Protein AF-A0A355GEU4-F1 (afdb_monomer_lite)

pLDDT: mean 86.84, std 12.73, range [41.16, 96.88]

Structure (mmCIF, N/CA/C/O backbone):
data_AF-A0A355GEU4-F1
#
_entry.id   AF-A0A355GEU4-F1
#
loop_
_atom_site.group_PDB
_atom_site.id
_atom_site.type_symbol
_atom_site.label_atom_id
_atom_site.label_alt_id
_atom_site.label_comp_id
_atom_site.label_asym_id
_atom_site.label_entity_id
_atom_site.label_seq_id
_atom_site.pdbx_PDB_ins_code
_atom_site.Cartn_x
_atom_site.Cartn_y
_atom_site.Cartn_z
_atom_site.occupancy
_atom_site.B_iso_or_equiv
_atom_site.auth_seq_id
_atom_site.auth_comp_id
_atom_site.auth_asym_id
_atom_site.auth_atom_id
_atom_site.pdbx_PDB_model_num
ATOM 1 N N . MET A 1 1 ? -24.974 -13.511 16.480 1.00 46.34 1 MET A N 1
ATOM 2 C CA . MET A 1 1 ? -23.697 -13.454 15.740 1.00 46.34 1 MET A CA 1
ATOM 3 C C . MET A 1 1 ? -23.006 -12.179 16.181 1.00 46.34 1 MET A C 1
ATOM 5 O O . MET A 1 1 ? -23.557 -11.117 15.929 1.00 46.34 1 MET A O 1
ATOM 9 N N . ASN A 1 2 ? -21.907 -12.275 16.928 1.00 58.97 2 ASN A N 1
ATOM 10 C CA . ASN A 1 2 ? -21.114 -11.102 17.290 1.00 58.97 2 ASN A CA 1
ATOM 11 C C . ASN A 1 2 ? -20.152 -10.862 16.123 1.00 58.97 2 ASN A C 1
ATOM 13 O O . ASN A 1 2 ? -19.179 -11.595 15.976 1.00 58.97 2 ASN A O 1
ATOM 17 N N . LEU A 1 3 ? -20.515 -9.965 15.209 1.00 59.75 3 LEU A N 1
ATOM 18 C CA . LEU A 1 3 ? -19.667 -9.624 14.071 1.00 59.75 3 LEU A CA 1
ATOM 19 C C . LEU A 1 3 ? -18.517 -8.759 14.602 1.00 59.75 3 LEU A C 1
ATOM 21 O O . LEU A 1 3 ? -18.756 -7.677 15.132 1.00 59.75 3 LEU A O 1
ATOM 25 N N . GLN A 1 4 ? -17.290 -9.269 14.514 1.00 68.25 4 GLN A N 1
ATOM 26 C CA . GLN A 1 4 ? -16.077 -8.508 14.804 1.00 68.25 4 GLN A CA 1
ATOM 27 C C . GLN A 1 4 ? -15.847 -7.550 13.629 1.00 68.25 4 GLN A C 1
ATOM 29 O O . GLN A 1 4 ? -15.458 -7.975 12.545 1.00 68.25 4 GLN A O 1
ATOM 34 N N . PHE A 1 5 ? -16.185 -6.273 13.811 1.00 74.12 5 PHE A N 1
ATOM 35 C CA . PHE A 1 5 ? -16.070 -5.249 12.763 1.00 74.12 5 PHE A CA 1
ATOM 36 C C . PHE A 1 5 ? -14.716 -4.536 12.753 1.00 74.12 5 PHE A C 1
ATOM 38 O O . PHE A 1 5 ? -14.435 -3.789 11.818 1.00 74.12 5 PHE A O 1
ATOM 45 N N . ASP A 1 6 ? -13.893 -4.773 13.772 1.00 81.31 6 ASP A N 1
ATOM 46 C CA . ASP A 1 6 ? -12.653 -4.028 13.993 1.00 81.31 6 ASP A CA 1
ATOM 47 C C . ASP A 1 6 ? -11.419 -4.732 13.409 1.00 81.31 6 ASP A C 1
ATOM 49 O O . ASP A 1 6 ? -10.332 -4.159 13.382 1.00 81.31 6 ASP A O 1
ATOM 53 N N . ASP A 1 7 ? -11.576 -5.962 12.913 1.00 89.62 7 ASP A N 1
ATOM 54 C CA . ASP A 1 7 ? -10.469 -6.726 12.350 1.00 89.62 7 ASP A CA 1
ATOM 55 C C . ASP A 1 7 ? -9.976 -6.091 11.042 1.00 89.62 7 ASP A C 1
ATOM 57 O O . ASP A 1 7 ? -10.750 -5.713 10.156 1.00 89.62 7 ASP A O 1
ATOM 61 N N . THR A 1 8 ? -8.654 -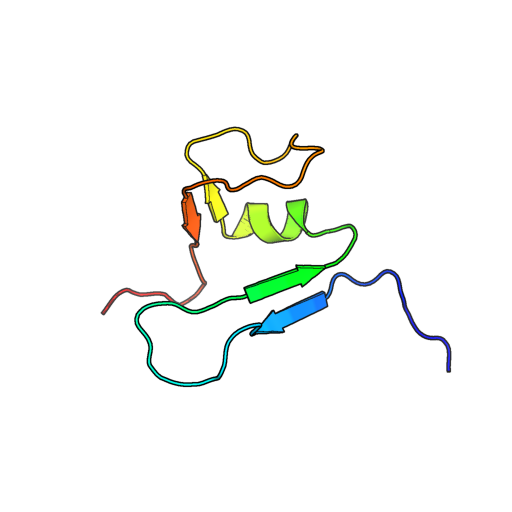6.038 10.885 1.00 92.88 8 THR A N 1
ATOM 62 C CA . THR A 1 8 ? -8.045 -5.658 9.612 1.00 92.88 8 THR A CA 1
ATOM 63 C C . THR A 1 8 ? -8.169 -6.805 8.613 1.00 92.88 8 THR A C 1
ATOM 65 O O . THR A 1 8 ? -7.629 -7.891 8.815 1.00 92.88 8 THR A O 1
ATOM 68 N N . ILE A 1 9 ? -8.874 -6.558 7.510 1.00 93.69 9 ILE A N 1
ATOM 69 C CA . ILE A 1 9 ? -9.149 -7.536 6.453 1.00 93.69 9 ILE A CA 1
ATOM 70 C C . ILE A 1 9 ? -8.311 -7.273 5.202 1.00 93.69 9 ILE A C 1
ATOM 72 O O . ILE A 1 9 ? -7.906 -6.142 4.925 1.00 93.69 9 ILE A O 1
ATOM 76 N N . VAL A 1 10 ? -8.111 -8.317 4.396 1.00 94.12 10 VAL A N 1
ATOM 77 C CA . VAL A 1 10 ? -7.408 -8.250 3.110 1.00 94.12 10 VAL A CA 1
ATOM 78 C C . VAL A 1 10 ? -8.108 -9.096 2.049 1.00 94.12 10 VAL A C 1
ATOM 80 O O . VAL A 1 10 ? -8.644 -10.162 2.347 1.00 94.12 10 VAL A O 1
ATOM 83 N N . ALA A 1 11 ? -8.092 -8.630 0.801 1.00 95.56 11 ALA A N 1
ATOM 84 C CA . ALA A 1 11 ? -8.606 -9.375 -0.343 1.00 95.56 11 ALA A CA 1
ATOM 85 C C . ALA A 1 11 ? -7.848 -9.049 -1.636 1.00 95.56 11 ALA A C 1
ATOM 87 O O . ALA A 1 11 ? -7.300 -7.954 -1.801 1.00 95.56 11 ALA A O 1
ATOM 88 N N . LEU A 1 12 ? -7.890 -9.983 -2.590 1.00 95.12 12 LEU A N 1
ATOM 89 C CA . LEU A 1 12 ? -7.618 -9.673 -3.991 1.00 95.12 12 LEU A CA 1
ATOM 90 C C . LEU A 1 12 ? -8.763 -8.803 -4.522 1.00 95.12 12 LEU A C 1
ATOM 92 O O . LEU A 1 12 ? -9.926 -9.196 -4.471 1.00 95.12 12 LEU A O 1
ATOM 96 N N . ALA A 1 13 ? -8.426 -7.613 -5.007 1.00 96.88 13 ALA A N 1
ATOM 97 C CA . ALA A 1 13 ? -9.372 -6.641 -5.554 1.00 96.88 13 ALA A CA 1
ATOM 98 C C . ALA A 1 13 ? -9.393 -6.629 -7.094 1.00 96.88 13 ALA A C 1
ATOM 100 O O . ALA A 1 13 ? -10.186 -5.910 -7.697 1.00 96.88 13 ALA A O 1
ATOM 101 N N . SER A 1 14 ? -8.529 -7.420 -7.730 1.00 96.81 14 SER A N 1
ATOM 102 C CA . SER A 1 14 ? -8.546 -7.712 -9.164 1.00 96.81 14 SER A CA 1
ATOM 103 C C . SER A 1 14 ? -9.050 -9.133 -9.433 1.00 96.81 14 SER A C 1
ATOM 105 O O . SER A 1 14 ? -9.044 -9.982 -8.541 1.00 96.81 14 SER A O 1
ATOM 107 N N . ALA A 1 15 ? -9.441 -9.412 -10.680 1.00 96.38 15 ALA A N 1
ATOM 108 C CA . ALA A 1 15 ? -9.774 -10.768 -11.113 1.00 96.38 15 ALA A CA 1
ATOM 109 C C . ALA A 1 15 ? -8.569 -11.724 -10.954 1.00 96.38 15 ALA A C 1
ATOM 111 O O . ALA A 1 15 ? -7.426 -11.291 -11.133 1.00 96.38 15 ALA A O 1
ATOM 112 N N . PRO A 1 16 ? -8.798 -13.011 -10.635 1.00 95.31 16 PRO A N 1
ATOM 113 C CA . PRO A 1 16 ? -7.733 -14.006 -10.601 1.00 95.31 16 PRO A CA 1
ATOM 114 C C . PRO A 1 16 ? -7.245 -14.344 -12.018 1.00 95.31 16 PRO A C 1
ATOM 116 O O . PRO A 1 16 ? -8.032 -14.382 -12.963 1.00 95.31 16 PRO A O 1
ATOM 119 N N . GLY A 1 17 ? -5.951 -14.640 -12.153 1.00 93.38 17 GLY A N 1
ATOM 120 C CA . GLY A 1 17 ? -5.324 -15.031 -13.418 1.00 93.38 17 GLY A CA 1
ATOM 121 C C . GLY A 1 17 ? -4.000 -14.312 -13.670 1.00 93.38 17 GLY A C 1
ATOM 122 O O . GLY A 1 17 ? -3.564 -13.481 -12.876 1.00 93.38 17 GLY A O 1
ATOM 123 N N . SER A 1 18 ? -3.345 -14.648 -14.782 1.00 93.12 18 SER A N 1
ATOM 124 C CA . SER A 1 18 ? -2.133 -13.956 -15.221 1.00 93.12 18 SER A CA 1
ATOM 125 C C . SER A 1 18 ? -2.471 -12.567 -15.758 1.00 93.12 18 SER A C 1
ATOM 127 O O . SER A 1 18 ? -3.354 -12.427 -16.605 1.00 93.12 18 SER A O 1
ATOM 129 N N . GLY A 1 19 ? -1.726 -11.555 -15.329 1.00 92.00 19 GLY A N 1
ATOM 130 C CA . GLY A 1 19 ? -1.864 -10.185 -15.807 1.00 92.00 19 GLY A CA 1
ATOM 131 C C . GLY A 1 19 ? -0.578 -9.398 -15.591 1.00 92.00 19 GLY A C 1
ATOM 132 O O . GLY A 1 19 ? 0.311 -9.838 -14.867 1.00 92.00 19 GLY A O 1
ATOM 133 N N . ALA A 1 20 ? -0.486 -8.221 -16.212 1.00 93.25 20 ALA A N 1
ATOM 134 C CA . ALA A 1 20 ? 0.652 -7.320 -16.018 1.00 93.25 20 ALA A CA 1
ATOM 135 C C . ALA A 1 20 ? 0.724 -6.757 -14.585 1.00 93.25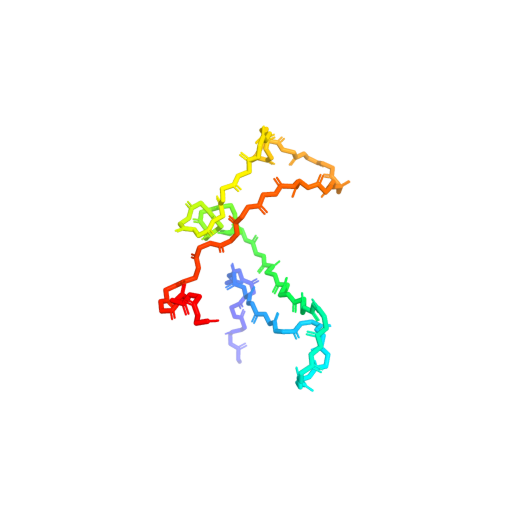 20 ALA A C 1
ATOM 137 O O . ALA A 1 20 ? 1.788 -6.343 -14.136 1.00 93.25 20 ALA A O 1
ATOM 138 N N . ALA A 1 21 ? -0.409 -6.729 -13.878 1.00 91.56 21 ALA A N 1
ATOM 139 C CA . ALA A 1 21 ? -0.516 -6.276 -12.500 1.00 91.56 21 ALA A CA 1
ATOM 140 C C . ALA A 1 21 ? -1.707 -6.942 -11.796 1.00 91.56 21 ALA A C 1
ATOM 142 O O . ALA A 1 21 ? -2.652 -7.398 -12.444 1.00 91.56 21 ALA A O 1
ATOM 143 N N . GLY A 1 22 ? -1.667 -6.941 -10.464 1.00 92.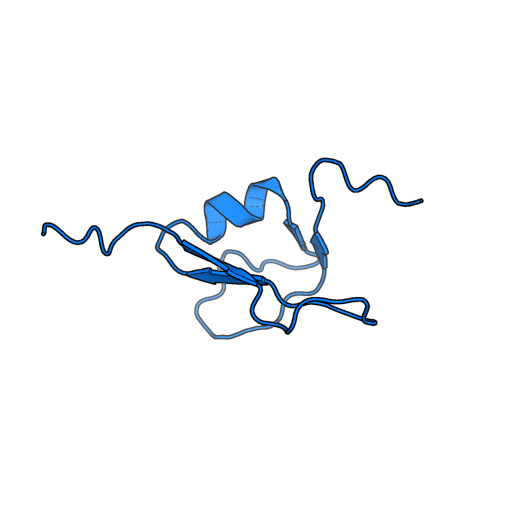50 22 GLY A N 1
ATOM 144 C CA . GLY A 1 22 ? -2.773 -7.324 -9.590 1.00 92.50 22 GLY A CA 1
ATOM 145 C C . GLY A 1 22 ? -3.0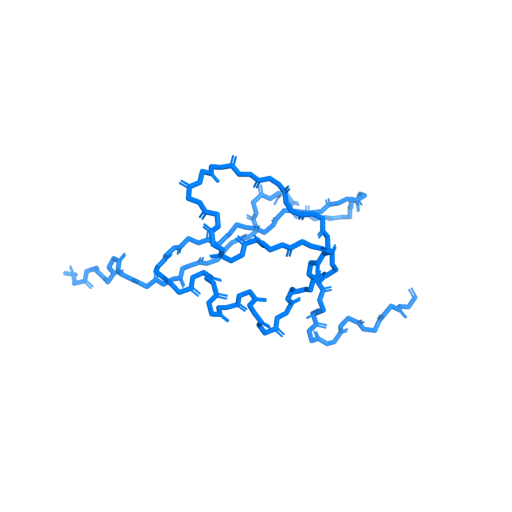31 -6.255 -8.531 1.00 92.50 22 GLY A C 1
ATOM 146 O O . GLY A 1 22 ? -2.203 -5.369 -8.315 1.00 92.50 22 GLY A O 1
ATOM 147 N N . LEU A 1 23 ? -4.188 -6.334 -7.875 1.00 94.94 23 LEU A N 1
ATOM 148 C CA . LEU A 1 23 ? -4.582 -5.418 -6.804 1.00 94.94 23 LEU A CA 1
ATOM 149 C C . LEU A 1 23 ? -4.890 -6.198 -5.527 1.00 94.94 23 LEU A C 1
ATOM 151 O O . LEU A 1 23 ? -5.713 -7.113 -5.533 1.00 94.94 23 LEU A O 1
ATOM 155 N N . ILE A 1 24 ? -4.266 -5.787 -4.426 1.00 93.81 24 ILE A N 1
ATOM 156 C CA . ILE A 1 24 ? -4.583 -6.231 -3.068 1.00 93.81 24 ILE A CA 1
ATOM 157 C C . ILE A 1 24 ? -5.174 -5.031 -2.332 1.00 93.81 24 ILE A C 1
ATOM 159 O O . ILE A 1 24 ? -4.588 -3.949 -2.348 1.00 93.81 24 ILE A O 1
ATOM 163 N N . ARG A 1 25 ? -6.331 -5.209 -1.690 1.00 95.31 25 ARG A N 1
ATOM 164 C CA . ARG A 1 25 ? -6.942 -4.187 -0.833 1.00 95.31 25 ARG A CA 1
ATOM 165 C C . ARG A 1 25 ? -6.920 -4.657 0.613 1.00 95.31 25 ARG A C 1
ATOM 167 O O . ARG A 1 25 ? -7.402 -5.748 0.903 1.00 95.31 25 ARG A O 1
ATOM 174 N N . VAL A 1 26 ? -6.404 -3.805 1.495 1.00 94.00 26 VAL A N 1
ATOM 175 C CA . VAL A 1 26 ? -6.409 -3.985 2.953 1.00 94.00 26 VAL A CA 1
ATOM 176 C C . VAL A 1 26 ? -7.306 -2.909 3.570 1.00 94.00 26 VAL A C 1
ATOM 178 O O . VAL A 1 26 ? -7.319 -1.776 3.085 1.00 94.00 26 VAL A O 1
ATOM 181 N N . SER A 1 27 ? -8.087 -3.253 4.593 1.00 92.75 27 SER A N 1
ATOM 182 C CA . SER A 1 27 ? -8.994 -2.328 5.287 1.00 92.75 27 SER A CA 1
ATOM 183 C C . SER A 1 27 ? -9.032 -2.635 6.781 1.00 92.75 27 SER A C 1
ATOM 185 O O . SER A 1 27 ? -9.235 -3.789 7.131 1.00 92.75 27 SER A O 1
ATOM 187 N N . GLY A 1 28 ? -8.882 -1.626 7.643 1.00 91.88 28 GLY A N 1
ATOM 188 C CA . GLY A 1 28 ? -8.900 -1.771 9.105 1.00 91.88 28 GLY A CA 1
ATOM 189 C C . GLY A 1 28 ? -7.959 -0.796 9.813 1.00 91.88 28 GLY A C 1
ATOM 190 O O . GLY A 1 28 ? -7.308 0.027 9.166 1.00 91.88 28 GLY A O 1
ATOM 191 N N . SER A 1 29 ? -7.891 -0.874 11.141 1.00 91.44 29 SER A N 1
ATOM 192 C CA . SER A 1 29 ? -7.020 -0.022 11.963 1.00 91.44 29 SER A CA 1
ATOM 193 C C . SER A 1 29 ? -5.533 -0.359 11.831 1.00 91.44 29 SER A C 1
ATOM 195 O O . SER A 1 29 ? -4.696 0.526 11.993 1.00 91.44 29 SER A O 1
ATOM 197 N N . ASP A 1 30 ? -5.196 -1.599 11.470 1.00 92.94 30 ASP A N 1
ATOM 198 C CA . ASP A 1 30 ? -3.817 -2.105 11.490 1.00 92.94 30 ASP A CA 1
ATOM 199 C C . ASP A 1 30 ? -3.162 -2.128 10.102 1.00 92.94 30 ASP A C 1
ATOM 201 O O . ASP A 1 30 ? -2.130 -2.768 9.907 1.00 92.94 30 ASP A O 1
ATOM 205 N N . ILE A 1 31 ? -3.715 -1.394 9.125 1.00 92.31 31 ILE A N 1
ATOM 206 C CA . ILE A 1 31 ? -3.155 -1.317 7.763 1.00 92.31 31 ILE A CA 1
ATOM 207 C C . ILE A 1 31 ? -1.680 -0.893 7.791 1.00 92.31 31 ILE A C 1
ATOM 209 O O . ILE A 1 31 ? -0.861 -1.508 7.108 1.00 92.31 31 ILE A O 1
ATOM 213 N N . ILE A 1 32 ? -1.340 0.150 8.561 1.00 92.69 32 ILE A N 1
ATOM 214 C CA . ILE A 1 32 ? 0.035 0.666 8.622 1.00 92.69 32 ILE A CA 1
ATOM 215 C C . ILE A 1 32 ? 0.984 -0.391 9.216 1.00 92.69 32 ILE A C 1
ATOM 217 O O . ILE A 1 32 ? 1.914 -0.771 8.501 1.00 92.69 32 ILE A O 1
ATOM 221 N N . PRO A 1 33 ? 0.735 -0.951 10.423 1.00 92.75 33 PRO A N 1
ATOM 222 C CA . PRO A 1 33 ? 1.526 -2.065 10.946 1.00 92.75 33 PRO A CA 1
ATOM 223 C C . PRO A 1 33 ? 1.675 -3.242 9.974 1.00 92.75 33 PRO A C 1
ATOM 225 O O . PRO A 1 33 ? 2.778 -3.759 9.808 1.00 92.75 33 PRO A O 1
ATOM 228 N N . CYS A 1 34 ? 0.603 -3.668 9.294 1.00 91.25 34 CYS A N 1
ATOM 229 C CA . CYS A 1 34 ? 0.673 -4.773 8.334 1.00 91.25 34 CYS A CA 1
ATOM 230 C C . CYS A 1 34 ? 1.626 -4.471 7.170 1.00 91.25 34 CYS A C 1
ATOM 232 O O . CYS A 1 34 ? 2.460 -5.303 6.817 1.00 91.25 34 CYS A O 1
ATOM 234 N N . LEU A 1 35 ? 1.509 -3.282 6.577 1.00 91.69 35 LEU A N 1
ATOM 235 C CA . LEU A 1 35 ? 2.315 -2.883 5.427 1.00 91.69 35 LEU A CA 1
ATOM 236 C C . LEU A 1 35 ? 3.779 -2.616 5.799 1.00 91.69 35 LEU A C 1
ATOM 238 O O . LEU A 1 35 ? 4.651 -2.881 4.983 1.00 91.69 35 LEU A O 1
ATOM 242 N N . GLU A 1 36 ? 4.093 -2.175 7.020 1.00 92.12 36 GLU A N 1
ATOM 243 C CA . GLU A 1 36 ? 5.487 -1.980 7.460 1.00 92.12 36 GLU A CA 1
ATOM 244 C C . GLU A 1 36 ? 6.344 -3.251 7.391 1.00 92.12 36 GLU A C 1
ATOM 246 O O . GLU A 1 36 ? 7.558 -3.165 7.218 1.00 92.12 36 GLU A O 1
ATOM 251 N N . HIS A 1 37 ? 5.722 -4.427 7.478 1.00 90.62 37 HIS A N 1
ATOM 252 C CA . HIS A 1 37 ? 6.426 -5.705 7.395 1.00 90.62 37 HIS A CA 1
ATOM 253 C C . HIS A 1 37 ? 6.789 -6.104 5.959 1.00 90.62 37 HIS A C 1
ATOM 255 O O . HIS A 1 37 ? 7.657 -6.955 5.768 1.00 90.62 37 HIS A O 1
ATOM 261 N N . CYS A 1 38 ? 6.120 -5.539 4.949 1.00 91.38 38 CYS A N 1
ATOM 262 C CA . CYS A 1 38 ? 6.226 -6.019 3.572 1.00 91.38 38 CYS A CA 1
ATOM 263 C C . CYS A 1 38 ? 6.288 -4.925 2.501 1.00 91.38 38 CYS A C 1
ATOM 265 O O . CYS A 1 38 ? 6.450 -5.270 1.338 1.00 91.38 38 CYS A O 1
ATOM 267 N N . PHE A 1 39 ? 6.192 -3.639 2.834 1.00 92.94 39 PHE A N 1
ATOM 268 C CA . PHE A 1 39 ? 6.230 -2.535 1.877 1.00 92.94 39 PHE A CA 1
ATOM 269 C C . PHE A 1 39 ? 7.315 -1.519 2.236 1.00 92.94 39 PHE A C 1
ATOM 271 O O . PHE A 1 39 ? 7.367 -0.986 3.345 1.00 92.94 39 PHE A O 1
ATOM 278 N N . GLU A 1 40 ? 8.169 -1.229 1.262 1.00 93.25 40 GLU A N 1
ATOM 279 C CA . GLU A 1 40 ? 9.210 -0.209 1.334 1.00 93.25 40 GLU A CA 1
ATOM 280 C C . GLU A 1 40 ? 8.901 0.875 0.301 1.00 93.25 40 GLU A C 1
ATOM 282 O O . GLU A 1 40 ? 8.768 0.567 -0.881 1.00 93.25 40 GLU A O 1
ATOM 287 N N . ALA A 1 41 ? 8.754 2.123 0.742 1.00 93.25 41 ALA A N 1
ATOM 288 C CA . ALA A 1 41 ? 8.428 3.257 -0.121 1.00 93.25 41 ALA A CA 1
ATOM 289 C C . ALA A 1 41 ? 9.612 4.214 -0.256 1.00 93.25 41 ALA A C 1
ATOM 291 O O . ALA A 1 41 ? 10.435 4.315 0.655 1.00 93.25 41 ALA A O 1
ATOM 292 N N . ASP A 1 42 ? 9.617 4.983 -1.342 1.00 90.69 42 ASP A N 1
ATOM 293 C CA . ASP A 1 42 ? 10.604 6.046 -1.571 1.00 90.69 42 ASP A CA 1
ATOM 294 C C . ASP A 1 42 ? 10.269 7.338 -0.792 1.00 90.69 42 ASP A C 1
ATOM 296 O O . ASP A 1 42 ? 11.067 8.276 -0.749 1.00 90.69 42 ASP A O 1
ATOM 300 N N . ASP A 1 43 ? 9.080 7.407 -0.179 1.00 90.69 43 ASP A N 1
ATOM 301 C CA . ASP A 1 43 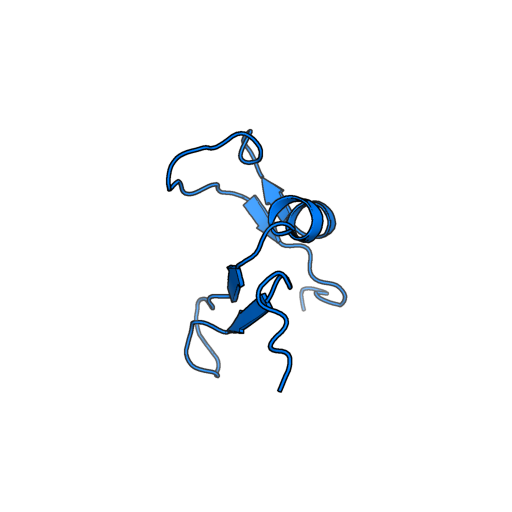? 8.544 8.585 0.501 1.00 90.69 43 ASP A CA 1
ATOM 302 C C . ASP A 1 43 ? 7.946 8.291 1.897 1.00 90.69 43 ASP A C 1
ATOM 304 O O . ASP A 1 43 ? 7.867 7.156 2.378 1.00 90.69 43 ASP A O 1
ATOM 308 N N . GLN A 1 44 ? 7.537 9.356 2.600 1.00 89.06 44 GLN A N 1
ATOM 309 C CA . GLN A 1 44 ? 6.895 9.258 3.916 1.00 89.06 44 GLN A CA 1
ATOM 310 C C . GLN A 1 44 ? 5.386 9.007 3.793 1.00 89.06 44 GLN A C 1
ATOM 312 O O . GLN A 1 44 ? 4.566 9.895 4.017 1.00 89.06 44 GLN A O 1
ATOM 317 N N . TRP A 1 45 ? 5.013 7.772 3.470 1.00 91.00 45 TRP A N 1
ATOM 318 C CA . TRP A 1 45 ? 3.613 7.384 3.270 1.00 91.00 45 TRP A CA 1
ATOM 319 C C . TRP A 1 45 ? 2.804 7.176 4.565 1.00 91.00 45 TRP A C 1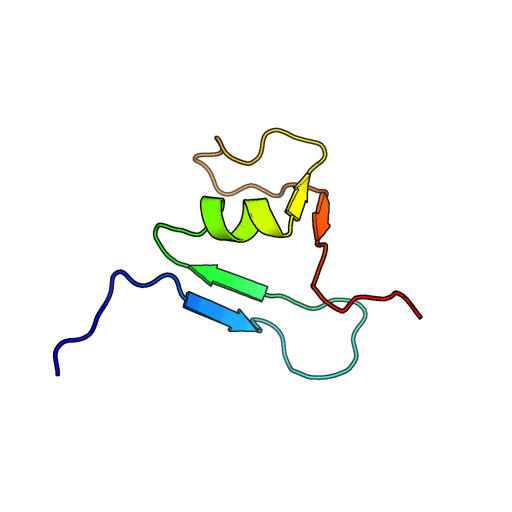
ATOM 321 O O . TRP A 1 45 ? 1.592 7.385 4.587 1.00 91.00 45 TRP A O 1
ATOM 331 N N . ARG A 1 46 ? 3.468 6.815 5.673 1.00 90.88 46 ARG A N 1
ATOM 332 C CA . ARG A 1 46 ? 2.830 6.433 6.956 1.00 90.88 46 ARG A CA 1
ATOM 333 C C . ARG A 1 46 ? 2.015 7.544 7.621 1.00 90.88 46 ARG A C 1
ATOM 335 O O . ARG A 1 46 ? 1.112 7.266 8.400 1.00 90.88 46 ARG A O 1
ATOM 342 N N . SER A 1 47 ? 2.371 8.801 7.367 1.00 88.81 47 SER A N 1
ATOM 343 C CA . SER A 1 47 ? 1.727 9.974 7.968 1.00 88.81 47 SER A CA 1
ATOM 344 C C . SER A 1 47 ? 0.643 10.581 7.075 1.00 88.81 47 SER A C 1
ATOM 346 O O . SER A 1 47 ? 0.046 11.593 7.456 1.00 88.81 47 SER A O 1
ATOM 348 N N . SER A 1 48 ? 0.371 9.986 5.905 1.00 88.56 48 SER A N 1
ATOM 349 C CA . SER A 1 48 ? -0.647 10.498 4.992 1.00 88.56 48 SER A CA 1
ATOM 350 C C . SER A 1 48 ? -2.037 10.414 5.624 1.00 88.56 48 SER A C 1
ATOM 352 O O . SER A 1 48 ? -2.445 9.389 6.165 1.00 88.56 48 SER A O 1
ATOM 354 N N . ARG A 1 49 ? -2.778 11.521 5.552 1.00 87.69 49 ARG A N 1
ATOM 355 C CA . ARG A 1 49 ? -4.162 11.639 6.047 1.00 87.69 49 ARG A CA 1
ATOM 356 C C . ARG A 1 49 ? -5.177 11.815 4.925 1.00 87.69 49 ARG A C 1
ATOM 358 O O . ARG A 1 49 ? -6.361 12.003 5.186 1.00 87.69 49 ARG A O 1
ATOM 365 N N . VAL A 1 50 ? -4.708 11.800 3.684 1.00 91.06 50 VAL A N 1
ATOM 366 C CA . VAL A 1 50 ? -5.526 11.968 2.486 1.00 91.06 50 VAL A CA 1
ATOM 367 C C . VAL A 1 50 ? -5.290 10.782 1.558 1.00 91.06 50 VAL A C 1
ATOM 369 O O . VAL A 1 50 ? -4.213 10.189 1.600 1.00 91.06 50 VAL A O 1
ATOM 372 N N . PRO A 1 51 ? -6.260 10.418 0.707 1.00 90.19 51 PRO A N 1
ATOM 373 C CA . PRO A 1 51 ? -6.028 9.407 -0.314 1.00 90.19 51 PRO A CA 1
ATOM 374 C C . PRO A 1 51 ? -4.864 9.820 -1.227 1.00 90.19 51 PRO A C 1
ATOM 376 O O . PRO A 1 51 ? -4.934 10.834 -1.921 1.00 90.19 51 PRO A O 1
ATOM 379 N N . SER A 1 52 ? -3.794 9.032 -1.219 1.00 91.19 52 SER A N 1
ATOM 380 C CA . SER A 1 52 ? -2.564 9.288 -1.967 1.00 91.19 52 SER A CA 1
ATOM 381 C C . SER A 1 52 ? -1.972 7.988 -2.501 1.00 91.19 52 SER A C 1
ATOM 383 O O . SER A 1 52 ? -2.278 6.894 -2.025 1.00 91.19 52 SER A O 1
ATOM 385 N N . ARG A 1 53 ? -1.125 8.108 -3.527 1.00 92.69 53 ARG A N 1
ATOM 386 C CA . ARG A 1 53 ? -0.357 6.994 -4.086 1.00 92.69 53 ARG A CA 1
ATOM 387 C C . ARG A 1 53 ? 1.105 7.162 -3.702 1.00 92.69 53 ARG A C 1
ATOM 389 O O . ARG A 1 53 ? 1.683 8.204 -3.986 1.00 92.69 53 ARG A O 1
ATOM 396 N N . HIS A 1 54 ? 1.682 6.102 -3.151 1.00 93.00 54 HIS A N 1
ATOM 397 C CA . HIS A 1 54 ? 3.078 6.050 -2.733 1.00 93.00 54 HIS A CA 1
ATOM 398 C C . HIS A 1 54 ? 3.809 4.981 -3.553 1.00 93.00 54 HIS A C 1
ATOM 400 O O . HIS A 1 54 ? 3.384 3.821 -3.534 1.00 93.00 54 HIS A O 1
ATOM 406 N N . PRO A 1 55 ? 4.824 5.346 -4.356 1.00 94.00 55 PRO A N 1
ATOM 407 C CA . PRO A 1 55 ? 5.640 4.371 -5.068 1.00 94.00 55 PRO A CA 1
ATOM 408 C C . PRO A 1 55 ? 6.521 3.591 -4.084 1.00 94.00 55 PRO A C 1
ATOM 410 O O . PRO A 1 55 ? 6.939 4.115 -3.053 1.00 94.00 55 PRO A O 1
ATOM 413 N N . GLY A 1 56 ? 6.791 2.327 -4.403 1.00 93.06 56 GLY A N 1
ATOM 414 C CA . GLY A 1 56 ? 7.602 1.463 -3.558 1.00 93.06 56 GLY A CA 1
ATOM 415 C C . GLY A 1 56 ? 7.619 0.014 -4.026 1.00 93.06 56 GLY A C 1
ATOM 416 O O . GLY A 1 56 ? 7.056 -0.332 -5.068 1.00 93.06 56 GLY A O 1
ATOM 417 N N . ILE A 1 57 ? 8.251 -0.838 -3.226 1.00 92.69 57 ILE A N 1
ATOM 418 C CA . ILE A 1 57 ? 8.431 -2.265 -3.477 1.00 92.69 57 ILE A CA 1
ATOM 419 C C . ILE A 1 57 ? 7.725 -3.057 -2.380 1.00 92.69 57 ILE A C 1
ATOM 421 O O . ILE A 1 57 ? 7.946 -2.835 -1.190 1.00 92.69 57 ILE A O 1
ATOM 425 N N . ILE A 1 58 ? 6.905 -4.027 -2.789 1.00 90.38 58 ILE A N 1
ATOM 426 C CA . ILE A 1 58 ? 6.326 -5.011 -1.875 1.00 90.38 58 ILE A CA 1
ATOM 427 C C . ILE A 1 58 ? 7.237 -6.245 -1.842 1.00 90.38 58 ILE A C 1
ATOM 429 O O . ILE A 1 58 ? 7.463 -6.889 -2.865 1.00 90.38 58 ILE A O 1
ATOM 433 N N . LYS A 1 59 ? 7.739 -6.592 -0.658 1.00 89.31 59 LYS A N 1
ATOM 434 C CA . LYS A 1 59 ? 8.509 -7.803 -0.363 1.00 89.31 59 LYS A CA 1
ATOM 435 C C . LYS A 1 59 ? 7.568 -8.860 0.210 1.00 89.31 59 LYS A C 1
ATOM 437 O O . LYS A 1 59 ? 7.242 -8.843 1.394 1.00 89.31 59 LYS A O 1
ATOM 442 N N . LEU A 1 60 ? 7.117 -9.785 -0.633 1.00 80.56 60 LEU A N 1
ATOM 443 C CA . LEU A 1 60 ? 6.262 -10.892 -0.200 1.00 80.56 60 LEU A CA 1
ATOM 444 C C . LEU A 1 60 ? 7.117 -12.099 0.198 1.00 80.56 60 LEU A C 1
ATOM 446 O O . LEU A 1 60 ? 8.078 -12.447 -0.494 1.00 80.56 60 LEU A O 1
ATOM 450 N N . ALA A 1 61 ? 6.763 -12.773 1.291 1.00 77.69 61 ALA A N 1
ATOM 451 C CA . ALA A 1 61 ? 7.429 -14.011 1.683 1.00 77.69 61 ALA A CA 1
ATOM 452 C C . ALA A 1 61 ? 7.310 -15.053 0.556 1.00 77.69 61 ALA A C 1
ATOM 454 O O . ALA A 1 61 ? 6.225 -15.289 0.029 1.00 77.69 61 ALA A O 1
ATOM 455 N N . GLY A 1 62 ? 8.436 -15.645 0.154 1.00 73.62 62 GLY A N 1
ATOM 456 C CA . GLY A 1 62 ? 8.475 -16.597 -0.959 1.00 73.62 62 GLY A CA 1
ATOM 457 C C . GLY A 1 62 ? 8.421 -15.970 -2.357 1.00 73.62 62 GLY A C 1
ATOM 458 O O . GLY A 1 62 ? 8.454 -16.715 -3.334 1.00 73.62 62 GLY A O 1
ATOM 459 N N . SER A 1 63 ? 8.419 -14.634 -2.484 1.00 64.44 63 SER A N 1
ATOM 460 C CA . SER A 1 63 ? 8.653 -13.947 -3.765 1.00 64.44 63 SER A CA 1
ATOM 461 C C . SER A 1 63 ? 10.133 -14.006 -4.156 1.00 64.44 63 SER A C 1
ATOM 463 O O . SER A 1 63 ? 10.826 -13.003 -4.294 1.00 64.44 63 SER A O 1
ATOM 465 N N . HIS A 1 64 ? 10.656 -15.216 -4.341 1.00 54.56 64 HIS A N 1
ATOM 466 C CA . HIS A 1 64 ? 11.823 -15.363 -5.192 1.00 54.56 64 HIS A CA 1
ATOM 467 C C . HIS A 1 64 ? 11.363 -15.039 -6.608 1.00 54.56 64 HIS A C 1
ATOM 469 O O . HIS A 1 64 ? 10.594 -15.794 -7.204 1.00 54.56 64 HIS A O 1
ATOM 475 N N . VAL A 1 65 ? 11.799 -13.883 -7.107 1.00 52.22 65 VAL A N 1
ATOM 476 C CA . VAL A 1 65 ? 11.753 -13.564 -8.531 1.00 52.22 65 VAL A CA 1
ATOM 477 C C . VAL A 1 65 ? 12.449 -14.725 -9.245 1.00 52.22 65 VAL A C 1
ATOM 479 O O . VAL A 1 65 ? 13.644 -14.943 -9.046 1.00 52.22 65 VAL A O 1
ATOM 482 N N . ARG A 1 66 ? 11.676 -15.532 -9.970 1.00 41.16 66 ARG A N 1
ATOM 483 C CA . ARG A 1 66 ? 12.208 -16.423 -10.999 1.00 41.16 66 ARG A CA 1
ATOM 484 C C . ARG A 1 66 ? 12.210 -15.675 -12.316 1.00 41.16 66 ARG A C 1
ATOM 486 O O . ARG A 1 66 ? 11.210 -14.965 -12.562 1.00 41.16 66 ARG A O 1
#

Radius of gyration: 14.14 Å; chains: 1; bounding box: 36×29×33 Å

Foldseek 3Di:
DPDPPADWDKDWPDDDDDDPDTDMDIDHDCPLVVCVVFWDFPDDPSPDPDDDDTDTGGHDVVPPPD

Sequence (66 aa):
MNLQFDDTIVALASAPGSGAAGLIRVSGSDIIPCLEHCFEADDQWRSSRVPSRHPGIIKLAGSHVR

Secondary structure (DSSP, 8-state):
-----SS-EEEE-S-SS--S---EEEESTTHHHHHHTTEEESS--TT--S-----EEE--TT----